Protein AF-A0A1F7G8G2-F1 (afdb_monomer_lite)

pLDDT: mean 90.42, std 6.84, range [62.34, 97.75]

Secondary structure (DSSP, 8-state):
-HHHHHHIIIIIS---GGGEEEEEEEEGGGGGGHHHHHHHHHHHHT--GGGEEEEEEE-SPPSS--SSGGG---EEEEEETTHHHHHHHHHHHHHHHHHHHH-

Foldseek 3Di:
DLLVVVCCCCVVVPADLLQKAKEFEEEPVCPVCVVVLLVVVCVVNVRDPVRYDYYHYDPDDDPDDDPDPVVDNGDMDIDGHPVVVVVVVVVVVVVVVVVVVVD

Structure (mmCIF, N/CA/C/O backbone):
data_AF-A0A1F7G8G2-F1
#
_entry.id   AF-A0A1F7G8G2-F1
#
loop_
_atom_site.group_PDB
_atom_site.id
_atom_site.type_symbol
_atom_site.label_atom_id
_atom_site.label_alt_id
_atom_site.label_comp_id
_atom_site.label_asym_id
_atom_site.label_entity_id
_atom_site.label_seq_id
_atom_site.pdbx_PDB_ins_code
_atom_site.Cartn_x
_atom_site.Cartn_y
_atom_site.Cartn_z
_atom_site.occupancy
_atom_site.B_iso_or_equiv
_atom_site.auth_seq_id
_atom_site.auth_comp_id
_atom_site.auth_asym_id
_atom_site.auth_atom_id
_atom_site.pdbx_PDB_model_num
ATOM 1 N N . MET A 1 1 ? -1.778 -13.356 3.791 1.00 82.00 1 MET A N 1
ATOM 2 C CA . MET A 1 1 ? -1.102 -12.308 4.591 1.00 82.00 1 MET A CA 1
ATOM 3 C C . MET A 1 1 ? -1.667 -10.909 4.340 1.00 82.00 1 MET A C 1
ATOM 5 O O . MET A 1 1 ? -2.249 -10.370 5.264 1.00 82.00 1 MET A O 1
ATOM 9 N N . ILE A 1 2 ? -1.586 -10.316 3.137 1.00 89.19 2 ILE A N 1
ATOM 10 C CA . ILE A 1 2 ? -2.102 -8.939 2.903 1.00 89.19 2 ILE A CA 1
ATOM 11 C C . ILE A 1 2 ? -3.604 -8.806 3.193 1.00 89.19 2 ILE A C 1
ATOM 13 O O . ILE A 1 2 ? -3.998 -7.909 3.931 1.0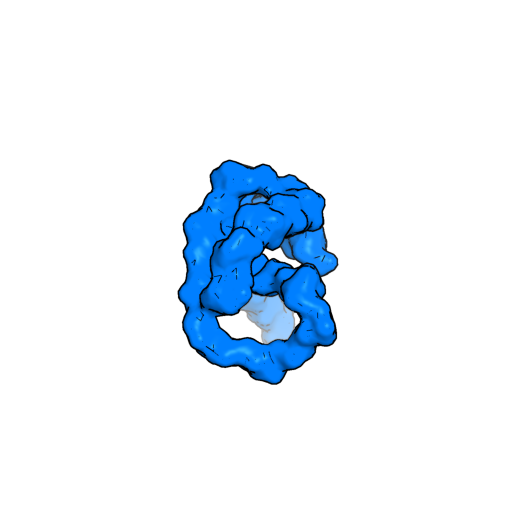0 89.19 2 ILE A O 1
ATOM 17 N N . LYS A 1 3 ? -4.431 -9.734 2.691 1.00 89.69 3 LYS A N 1
ATOM 18 C CA . LYS A 1 3 ? -5.871 -9.763 3.001 1.00 89.69 3 LYS A CA 1
ATOM 19 C C . LYS A 1 3 ? -6.139 -9.857 4.506 1.00 89.69 3 LYS A C 1
ATOM 21 O O . LYS A 1 3 ? -7.050 -9.212 4.993 1.00 89.69 3 LYS A O 1
ATOM 26 N N . THR A 1 4 ? -5.313 -10.604 5.240 1.00 92.25 4 THR A N 1
ATOM 27 C CA . THR A 1 4 ? -5.400 -10.737 6.703 1.00 92.25 4 THR A CA 1
ATOM 28 C C . THR A 1 4 ? -5.123 -9.409 7.405 1.00 92.25 4 THR A C 1
ATOM 30 O O . THR A 1 4 ? -5.871 -9.033 8.296 1.00 92.25 4 THR A O 1
ATOM 33 N N . ILE A 1 5 ? -4.095 -8.671 6.970 1.00 90.62 5 ILE A N 1
ATOM 34 C CA . ILE A 1 5 ? -3.765 -7.343 7.514 1.00 90.62 5 ILE A CA 1
ATOM 35 C C . ILE A 1 5 ? -4.905 -6.353 7.245 1.00 90.62 5 ILE A C 1
ATOM 37 O O . ILE A 1 5 ? -5.322 -5.629 8.142 1.00 90.62 5 ILE A O 1
ATOM 41 N N . ILE A 1 6 ? -5.440 -6.344 6.022 1.00 92.31 6 ILE A N 1
ATOM 42 C CA . ILE A 1 6 ? -6.580 -5.492 5.654 1.00 92.31 6 ILE A CA 1
ATOM 43 C C . ILE A 1 6 ? -7.816 -5.857 6.483 1.00 92.31 6 ILE A C 1
ATOM 45 O O . ILE A 1 6 ? -8.456 -4.975 7.045 1.00 92.31 6 ILE A O 1
ATOM 49 N N . ASN A 1 7 ? -8.111 -7.151 6.612 1.00 92.19 7 ASN A N 1
ATOM 50 C CA . ASN A 1 7 ? -9.211 -7.655 7.426 1.00 92.19 7 ASN A CA 1
ATOM 51 C C . ASN A 1 7 ? -9.065 -7.253 8.897 1.00 92.19 7 ASN A C 1
ATOM 53 O O . ASN A 1 7 ? -10.051 -6.896 9.523 1.00 92.19 7 ASN A O 1
ATOM 57 N N . TRP A 1 8 ? -7.850 -7.286 9.445 1.00 90.75 8 TRP A N 1
ATOM 58 C CA . TRP A 1 8 ? -7.592 -6.841 10.811 1.00 90.75 8 TRP A CA 1
ATOM 59 C C . TRP A 1 8 ? -7.891 -5.347 10.983 1.00 90.75 8 TRP A C 1
ATOM 61 O O . TRP A 1 8 ? -8.622 -4.970 11.895 1.00 90.75 8 TRP A O 1
ATOM 71 N N . PHE A 1 9 ? -7.427 -4.496 10.063 1.00 88.88 9 PHE A N 1
ATOM 72 C CA . PHE A 1 9 ? -7.751 -3.069 10.122 1.00 88.88 9 PHE A CA 1
ATOM 73 C C . PHE A 1 9 ? -9.258 -2.800 10.042 1.00 88.88 9 PHE A C 1
ATOM 75 O O . PHE A 1 9 ? -9.769 -1.988 10.804 1.00 88.88 9 PHE A O 1
ATOM 82 N N . VAL A 1 10 ? -9.975 -3.479 9.148 1.00 91.25 10 VAL A N 1
ATOM 83 C CA . VAL A 1 10 ? -11.404 -3.211 8.944 1.00 91.25 10 VAL A CA 1
ATOM 84 C C . VAL A 1 10 ? -12.262 -3.825 10.049 1.00 91.25 10 VAL A C 1
ATOM 86 O O . VAL A 1 10 ? -13.048 -3.131 10.682 1.00 91.25 10 VAL A O 1
ATOM 89 N N . ASN A 1 11 ? -12.090 -5.120 10.312 1.00 92.50 11 ASN A N 1
ATOM 90 C CA . ASN A 1 11 ? -13.021 -5.884 11.143 1.00 92.50 11 ASN A CA 1
ATOM 91 C C . ASN A 1 11 ? -12.633 -5.932 12.624 1.00 92.50 11 ASN A C 1
ATOM 93 O O . ASN A 1 11 ? -13.493 -6.210 13.450 1.00 92.50 11 ASN A O 1
ATOM 97 N N . VAL A 1 12 ? -11.365 -5.687 12.969 1.00 89.31 12 VAL A N 1
ATOM 98 C CA . VAL A 1 12 ? -10.910 -5.676 14.372 1.00 89.31 12 VAL A CA 1
ATOM 99 C C . VAL A 1 12 ? -10.719 -4.250 14.869 1.00 89.31 12 VAL A C 1
ATOM 101 O O . VAL A 1 12 ? -11.166 -3.918 15.958 1.00 89.31 12 VAL A O 1
ATOM 104 N N . MET A 1 13 ? -10.100 -3.393 14.055 1.00 84.50 13 MET A N 1
ATOM 105 C CA . MET A 1 13 ? -9.797 -2.009 14.440 1.00 84.50 13 MET A CA 1
ATOM 106 C C . MET A 1 13 ? -10.867 -0.994 13.991 1.00 84.50 13 MET A C 1
ATOM 108 O O . MET A 1 13 ? -10.729 0.194 14.265 1.00 84.50 13 MET A O 1
ATOM 112 N N . GLY A 1 14 ? -11.917 -1.435 13.286 1.00 87.44 14 GLY A N 1
ATOM 113 C CA . GLY A 1 14 ? -13.070 -0.601 12.927 1.00 87.44 14 GLY A CA 1
ATOM 114 C C . GLY A 1 14 ? -12.828 0.432 11.820 1.00 87.44 14 GLY A C 1
ATOM 115 O O . GLY A 1 14 ? -13.592 1.390 11.701 1.00 87.44 14 GLY A O 1
ATOM 116 N N . PHE A 1 15 ? -11.778 0.281 11.007 1.00 88.81 15 PHE A N 1
ATOM 117 C CA . PHE A 1 15 ? -11.525 1.197 9.891 1.00 88.81 15 PHE A CA 1
ATOM 118 C C . PHE A 1 15 ? -12.443 0.938 8.703 1.00 88.81 15 PHE A C 1
ATOM 120 O O . PHE A 1 15 ? -12.792 -0.199 8.390 1.00 88.81 15 PHE A O 1
ATOM 127 N N . SER A 1 16 ? -12.745 1.994 7.950 1.00 91.44 16 SER A N 1
ATOM 128 C CA . SER A 1 16 ? -13.359 1.819 6.640 1.00 91.44 16 SER A CA 1
ATOM 129 C C . SER A 1 16 ? -12.310 1.379 5.620 1.00 91.44 16 SER A C 1
ATOM 131 O O . SER A 1 16 ? -11.158 1.821 5.642 1.00 91.44 16 SER A O 1
ATOM 133 N N . TYR A 1 17 ? -12.725 0.596 4.623 1.00 92.38 17 TYR A N 1
ATOM 134 C CA . TYR A 1 17 ? -11.909 0.353 3.431 1.00 92.38 17 TYR A CA 1
ATOM 135 C C . TYR A 1 17 ? -11.436 1.659 2.785 1.00 92.38 17 TYR A C 1
ATOM 137 O O . TYR A 1 17 ? -10.318 1.719 2.280 1.00 92.38 17 TYR A O 1
ATOM 145 N N . THR A 1 18 ? -12.235 2.728 2.858 1.00 92.69 18 THR A N 1
ATOM 146 C CA . THR A 1 18 ? -11.885 4.054 2.330 1.00 92.69 18 THR A CA 1
ATOM 147 C C . THR A 1 18 ? -10.765 4.745 3.102 1.00 92.69 18 THR A C 1
ATOM 149 O O . THR A 1 18 ? -10.196 5.707 2.585 1.00 92.69 18 THR A O 1
ATOM 152 N N . ASP A 1 19 ? -10.413 4.276 4.300 1.00 91.75 19 ASP A N 1
ATOM 153 C CA . ASP A 1 19 ? -9.274 4.777 5.074 1.00 91.75 19 ASP A CA 1
ATOM 154 C C . ASP A 1 19 ? -7.951 4.140 4.642 1.00 91.75 19 ASP A C 1
ATOM 156 O O . ASP A 1 19 ? -6.878 4.648 4.969 1.00 9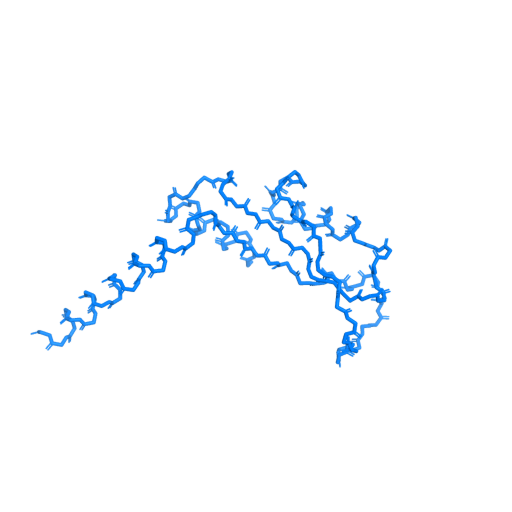1.75 19 ASP A O 1
ATOM 160 N N . ILE A 1 20 ? -7.999 3.055 3.869 1.00 93.94 20 ILE A N 1
ATOM 161 C CA . ILE A 1 20 ? -6.807 2.352 3.407 1.00 93.94 20 ILE A CA 1
ATOM 162 C C . ILE A 1 20 ? -6.206 3.092 2.208 1.00 93.94 20 ILE A C 1
ATOM 164 O O . ILE A 1 20 ? -6.883 3.488 1.258 1.00 93.94 20 ILE A O 1
ATOM 168 N N . ARG A 1 21 ? -4.896 3.293 2.229 1.00 95.06 21 ARG A N 1
ATOM 169 C CA . ARG A 1 21 ? -4.105 3.812 1.116 1.00 95.06 21 ARG A CA 1
ATOM 170 C C . ARG A 1 21 ? -2.951 2.866 0.862 1.00 95.06 21 ARG A C 1
ATOM 172 O O . ARG A 1 21 ? -2.259 2.447 1.789 1.00 95.06 21 ARG A O 1
ATOM 179 N N . LEU A 1 22 ? -2.743 2.547 -0.405 1.00 96.31 22 LEU A N 1
ATOM 180 C CA . LEU A 1 22 ? -1.672 1.664 -0.837 1.00 96.31 22 LEU A CA 1
ATOM 181 C C . LEU A 1 22 ? -0.603 2.478 -1.550 1.00 96.31 22 LEU A C 1
ATOM 183 O O . LEU A 1 22 ? -0.901 3.474 -2.200 1.00 96.31 22 LEU A O 1
ATOM 187 N N . ARG A 1 23 ? 0.659 2.084 -1.422 1.00 97.25 23 ARG A N 1
ATOM 188 C CA . ARG A 1 23 ? 1.746 2.663 -2.210 1.00 97.25 23 ARG A CA 1
ATOM 189 C C . ARG A 1 23 ? 2.682 1.564 -2.662 1.00 97.25 23 ARG A C 1
ATOM 191 O O . ARG A 1 23 ? 3.227 0.840 -1.828 1.00 97.25 23 ARG A O 1
ATOM 198 N N . LEU A 1 24 ? 2.901 1.481 -3.966 1.00 97.75 24 LEU A N 1
ATOM 199 C CA . LEU A 1 24 ? 3.905 0.592 -4.523 1.00 97.75 24 LEU A CA 1
ATOM 200 C C . LEU A 1 24 ? 5.299 1.198 -4.330 1.00 97.75 24 LEU A C 1
ATOM 202 O O . LEU A 1 24 ? 5.553 2.342 -4.704 1.00 97.75 24 LEU A O 1
ATOM 206 N N . VAL A 1 25 ? 6.212 0.430 -3.747 1.00 96.50 25 VAL A N 1
ATOM 207 C CA . VAL A 1 25 ? 7.644 0.726 -3.747 1.00 96.50 25 VAL A CA 1
ATOM 208 C C . VAL A 1 25 ? 8.307 -0.232 -4.724 1.00 96.50 25 VAL A C 1
ATOM 210 O O . VAL A 1 25 ? 8.187 -1.452 -4.590 1.00 96.50 25 VAL A O 1
ATOM 213 N N . ILE A 1 26 ? 8.986 0.322 -5.721 1.00 95.50 26 ILE A N 1
ATOM 214 C CA . ILE A 1 26 ? 9.483 -0.435 -6.866 1.00 95.50 26 ILE A CA 1
ATOM 215 C C . ILE A 1 26 ? 10.904 -0.022 -7.219 1.00 95.50 26 ILE A C 1
ATOM 217 O O . ILE A 1 26 ? 11.273 1.144 -7.108 1.00 95.50 26 ILE A O 1
ATOM 221 N N . ASN A 1 27 ? 11.723 -0.974 -7.647 1.00 94.75 27 ASN A N 1
ATOM 222 C CA . ASN A 1 27 ? 13.036 -0.663 -8.185 1.00 94.75 27 ASN A CA 1
ATOM 223 C C . ASN A 1 27 ? 12.936 0.008 -9.564 1.00 94.75 27 ASN A C 1
ATOM 225 O O . ASN A 1 27 ? 12.092 -0.377 -10.373 1.00 94.75 27 ASN A O 1
ATOM 229 N N . LYS A 1 28 ? 13.848 0.944 -9.853 1.00 94.06 28 LYS A N 1
ATOM 230 C CA . LYS A 1 28 ? 13.952 1.645 -11.141 1.00 94.06 28 LYS A CA 1
ATOM 231 C C . LYS A 1 28 ? 13.997 0.698 -12.350 1.00 94.06 28 LYS A C 1
ATOM 233 O O . LYS A 1 28 ? 13.418 1.010 -13.381 1.00 94.06 28 LYS A O 1
ATOM 238 N N . LEU A 1 29 ? 14.606 -0.484 -12.223 1.00 91.81 29 LEU A N 1
ATOM 239 C CA . LEU A 1 29 ? 14.661 -1.502 -13.288 1.00 91.81 29 LEU A CA 1
ATOM 240 C C . LEU A 1 29 ? 13.287 -2.060 -13.706 1.00 91.81 29 LEU A C 1
ATOM 242 O O . LEU A 1 29 ? 13.183 -2.759 -14.717 1.00 91.81 29 LEU A O 1
ATOM 246 N N . HIS A 1 30 ? 12.247 -1.793 -12.921 1.00 92.81 30 HIS A N 1
ATOM 247 C CA . HIS A 1 30 ? 10.880 -2.245 -13.161 1.00 92.81 30 HIS A CA 1
ATOM 248 C C . HIS A 1 30 ? 9.880 -1.082 -13.210 1.00 92.81 30 HIS A C 1
ATOM 250 O O . HIS A 1 30 ? 8.680 -1.311 -13.093 1.00 92.81 30 HIS A O 1
ATOM 256 N N . GLU A 1 31 ? 10.352 0.159 -13.347 1.00 93.94 31 GLU A N 1
ATOM 257 C CA . GLU A 1 31 ? 9.503 1.357 -13.386 1.00 93.94 31 GLU A CA 1
ATOM 258 C C . GLU A 1 31 ? 8.459 1.304 -14.519 1.00 93.94 31 GLU A C 1
ATOM 260 O O . GLU A 1 31 ? 7.310 1.691 -14.325 1.00 93.94 31 GLU A O 1
ATOM 265 N N . ASP A 1 32 ? 8.811 0.701 -15.654 1.00 95.31 32 ASP A N 1
ATOM 266 C CA . ASP A 1 32 ? 7.921 0.407 -16.787 1.00 95.31 32 ASP A CA 1
ATOM 267 C C . ASP A 1 32 ? 6.745 -0.520 -16.430 1.00 95.31 32 ASP A C 1
ATOM 269 O O . ASP A 1 32 ? 5.718 -0.512 -17.102 1.00 95.31 32 ASP A O 1
ATOM 273 N N . ARG A 1 33 ? 6.867 -1.305 -15.354 1.00 95.06 33 ARG A N 1
ATOM 274 C CA . ARG A 1 33 ? 5.867 -2.289 -14.909 1.00 95.06 33 ARG A CA 1
ATOM 275 C C . ARG A 1 33 ? 5.014 -1.811 -13.741 1.00 95.06 33 ARG A C 1
ATOM 277 O O . ARG A 1 33 ? 4.271 -2.608 -13.170 1.00 95.06 33 ARG A O 1
ATOM 284 N N . ILE A 1 34 ? 5.107 -0.535 -13.366 1.00 96.50 34 ILE A N 1
ATOM 285 C CA . ILE A 1 34 ? 4.339 0.029 -12.248 1.00 96.50 34 ILE A CA 1
ATOM 286 C C . ILE A 1 34 ? 2.857 -0.317 -12.371 1.00 96.50 34 ILE A C 1
ATOM 288 O O . ILE A 1 34 ? 2.291 -0.880 -11.438 1.00 96.50 34 ILE A O 1
ATOM 292 N N . ARG A 1 35 ? 2.251 -0.044 -13.531 1.00 97.00 35 ARG A N 1
ATOM 293 C CA . ARG A 1 35 ? 0.810 -0.222 -13.723 1.00 97.00 35 ARG A CA 1
ATOM 294 C C . ARG A 1 35 ? 0.381 -1.684 -13.594 1.00 97.00 35 ARG A C 1
ATOM 296 O O . ARG A 1 35 ? -0.539 -1.980 -12.840 1.00 97.00 35 ARG A O 1
ATOM 303 N N . GLU A 1 36 ? 1.105 -2.584 -14.257 1.00 96.62 36 GLU A N 1
ATOM 304 C CA . GLU A 1 36 ? 0.889 -4.037 -14.184 1.00 96.62 36 GLU A CA 1
ATOM 305 C C . GLU A 1 36 ? 0.965 -4.539 -12.731 1.00 96.62 36 GLU A C 1
ATOM 307 O O . GLU A 1 36 ? 0.155 -5.347 -12.275 1.00 96.62 36 GLU A O 1
ATOM 312 N N . ILE A 1 37 ? 1.953 -4.055 -11.974 1.00 96.69 37 ILE A N 1
ATOM 313 C CA . ILE A 1 37 ? 2.174 -4.480 -10.592 1.00 96.69 37 ILE A CA 1
ATOM 314 C C . ILE A 1 37 ? 1.112 -3.891 -9.653 1.00 96.69 37 ILE A C 1
ATOM 316 O O . ILE A 1 37 ? 0.669 -4.581 -8.734 1.00 96.69 37 ILE A O 1
ATOM 320 N N . GLU A 1 38 ? 0.672 -2.650 -9.865 1.00 97.69 38 GLU A N 1
ATOM 321 C CA . GLU A 1 38 ? -0.448 -2.068 -9.118 1.00 97.69 38 GLU A CA 1
ATOM 322 C C . GLU A 1 38 ? -1.753 -2.825 -9.367 1.00 97.69 38 GLU A C 1
ATOM 324 O O . GLU A 1 38 ? -2.467 -3.117 -8.411 1.00 97.69 38 GLU A O 1
ATOM 329 N N . GLU A 1 39 ? -2.044 -3.206 -10.611 1.00 97.44 39 GLU A N 1
ATOM 330 C CA . GLU A 1 39 ? -3.215 -4.020 -10.962 1.00 97.44 39 GLU A CA 1
ATOM 331 C C . GLU A 1 39 ? -3.181 -5.384 -10.268 1.00 97.44 39 GLU A C 1
ATOM 333 O O . GLU A 1 39 ? -4.164 -5.785 -9.638 1.00 97.44 39 GLU A O 1
ATOM 338 N N . TYR A 1 40 ? -2.021 -6.049 -10.279 1.00 96.19 40 TYR A N 1
ATOM 339 C CA . TYR A 1 40 ? -1.807 -7.282 -9.523 1.00 96.19 40 TYR A CA 1
ATOM 340 C C . TYR A 1 40 ? -2.107 -7.094 -8.028 1.00 96.19 40 TYR A C 1
ATOM 342 O O . TYR A 1 40 ? -2.822 -7.899 -7.420 1.00 96.19 40 TYR A O 1
ATOM 350 N N . TRP A 1 41 ? -1.589 -6.027 -7.413 1.00 96.38 41 TRP A N 1
ATOM 351 C CA . TRP A 1 41 ? -1.830 -5.763 -5.996 1.00 96.38 41 TRP A CA 1
ATOM 352 C C . TRP A 1 41 ? -3.266 -5.349 -5.703 1.00 96.38 41 TRP A C 1
ATOM 354 O O . TRP A 1 41 ? -3.785 -5.739 -4.663 1.00 96.38 41 TRP A O 1
ATOM 364 N N . SER A 1 42 ? -3.918 -4.615 -6.600 1.00 96.62 42 SER A N 1
ATOM 365 C CA . SER A 1 42 ? -5.319 -4.219 -6.470 1.00 96.62 42 SER A CA 1
ATOM 366 C C . SER A 1 42 ? -6.220 -5.451 -6.406 1.00 96.62 42 SER A C 1
ATOM 368 O O . SER A 1 42 ? -6.989 -5.597 -5.456 1.00 96.62 42 SER A O 1
ATOM 370 N N . GLN A 1 43 ? -6.030 -6.399 -7.327 1.00 95.81 43 GLN A N 1
ATOM 371 C CA . GLN A 1 43 ? -6.747 -7.678 -7.334 1.00 95.81 43 GLN A CA 1
ATOM 372 C C . GLN A 1 43 ? -6.413 -8.528 -6.100 1.00 95.81 43 GLN A C 1
ATOM 374 O O . GLN A 1 43 ? -7.296 -9.100 -5.460 1.00 95.81 43 GLN A O 1
ATOM 379 N N . THR A 1 44 ? -5.134 -8.582 -5.720 1.00 94.50 44 THR A N 1
ATOM 380 C CA . THR A 1 44 ? -4.679 -9.384 -4.575 1.00 94.50 44 THR A CA 1
ATOM 381 C C . THR A 1 44 ? -5.204 -8.841 -3.242 1.00 94.50 44 THR A C 1
ATOM 383 O O . THR A 1 44 ? -5.562 -9.618 -2.355 1.00 94.50 44 THR A O 1
ATOM 386 N N . ALA A 1 45 ? -5.234 -7.518 -3.081 1.00 93.50 45 ALA A N 1
ATOM 387 C CA . ALA A 1 45 ? -5.649 -6.836 -1.859 1.00 93.50 45 ALA A CA 1
ATOM 388 C C . ALA A 1 45 ? -7.164 -6.588 -1.789 1.00 93.50 45 ALA A C 1
ATOM 390 O O . ALA A 1 45 ? -7.678 -6.385 -0.694 1.00 93.50 45 ALA A O 1
ATOM 391 N N . GLY A 1 46 ? -7.868 -6.604 -2.926 1.00 94.00 46 GLY A N 1
ATOM 392 C CA . GLY A 1 46 ? -9.274 -6.200 -3.008 1.00 94.00 46 GLY A CA 1
ATOM 393 C C . GLY A 1 46 ? -9.477 -4.696 -2.797 1.00 94.00 46 GLY A C 1
ATOM 394 O O . GLY A 1 46 ? -10.520 -4.285 -2.306 1.00 94.00 46 GLY A O 1
ATOM 395 N N . ILE A 1 47 ? -8.468 -3.879 -3.118 1.00 95.06 47 ILE A N 1
ATOM 396 C CA . ILE A 1 47 ? -8.487 -2.420 -2.936 1.00 95.06 47 ILE A CA 1
ATOM 397 C C . ILE A 1 47 ? -8.412 -1.760 -4.316 1.00 95.06 47 ILE A C 1
ATOM 399 O O . ILE A 1 47 ? -7.512 -2.108 -5.088 1.00 95.06 47 ILE A O 1
ATOM 403 N N . PRO A 1 48 ? -9.305 -0.815 -4.655 1.00 96.94 48 PRO A N 1
ATOM 404 C CA . PRO A 1 48 ? -9.322 -0.194 -5.973 1.00 96.94 48 PRO A CA 1
ATOM 405 C C . PRO A 1 48 ? -8.071 0.654 -6.223 1.00 96.94 48 PRO A C 1
ATOM 407 O O . PRO A 1 48 ? -7.517 1.270 -5.310 1.00 96.94 48 PRO A O 1
ATOM 410 N N . LEU A 1 49 ? -7.662 0.745 -7.491 1.00 97.38 49 LEU A N 1
ATOM 411 C CA . LEU A 1 49 ? -6.513 1.551 -7.928 1.00 97.38 49 LEU A CA 1
ATOM 412 C C . LEU A 1 49 ? -6.643 3.039 -7.570 1.00 97.38 49 LEU A C 1
ATOM 414 O O . LEU A 1 49 ? -5.637 3.711 -7.385 1.00 97.38 49 LEU A O 1
ATOM 418 N N . SER A 1 50 ? -7.863 3.552 -7.389 1.00 97.00 50 SER A N 1
ATOM 419 C CA . SER A 1 50 ? -8.106 4.919 -6.906 1.00 97.00 50 SER A CA 1
ATOM 420 C C . SER A 1 50 ? -7.546 5.185 -5.501 1.00 97.00 50 SER A C 1
ATOM 422 O O . SER A 1 50 ? -7.305 6.334 -5.139 1.00 97.00 50 SER A O 1
ATOM 424 N N . GLN A 1 51 ? -7.314 4.138 -4.703 1.00 96.50 51 GLN A N 1
ATOM 425 C CA . GLN A 1 51 ? -6.708 4.226 -3.373 1.00 96.50 51 GLN A CA 1
ATOM 426 C C . GLN A 1 51 ? -5.185 4.009 -3.386 1.00 96.50 51 GLN A C 1
ATOM 428 O O . GLN A 1 51 ? -4.549 4.058 -2.323 1.00 96.50 51 GLN A O 1
ATOM 433 N N . PHE A 1 52 ? -4.589 3.786 -4.562 1.00 97.44 52 PHE A N 1
ATOM 434 C CA . PHE A 1 52 ? -3.142 3.730 -4.732 1.00 97.44 52 PHE A CA 1
ATOM 435 C C . PHE A 1 52 ? -2.574 5.145 -4.843 1.00 97.44 52 PHE A C 1
ATOM 437 O O . PHE A 1 52 ? -3.051 6.001 -5.584 1.00 97.44 52 PHE A O 1
ATOM 444 N N . GLN A 1 53 ? -1.538 5.403 -4.059 1.00 97.06 53 GLN A N 1
ATOM 445 C CA . GLN A 1 53 ? -0.765 6.632 -4.089 1.00 97.06 53 GLN A CA 1
ATOM 446 C C . GLN A 1 53 ? 0.384 6.508 -5.081 1.00 97.06 53 GLN A C 1
ATOM 448 O O . GLN A 1 53 ? 0.855 5.404 -5.349 1.00 97.06 53 GLN A O 1
ATOM 453 N N . LYS A 1 54 ? 0.917 7.663 -5.507 1.00 97.19 54 LYS A N 1
ATOM 454 C CA . LYS A 1 54 ? 2.102 7.738 -6.366 1.00 97.19 54 LYS A CA 1
ATOM 455 C C . LYS A 1 54 ? 3.200 6.767 -5.884 1.00 97.19 54 LYS A C 1
ATOM 457 O O . LYS A 1 54 ? 3.643 6.887 -4.730 1.00 97.19 54 LYS A O 1
ATOM 462 N N . PRO A 1 55 ? 3.651 5.837 -6.743 1.00 97.38 55 PRO A N 1
ATOM 463 C CA . PRO A 1 55 ? 4.699 4.887 -6.410 1.00 97.38 55 PRO A CA 1
ATOM 464 C C . PRO A 1 55 ? 5.995 5.562 -5.977 1.00 97.38 55 PRO A C 1
ATOM 466 O O . PRO A 1 55 ? 6.320 6.680 -6.378 1.00 97.38 55 PRO A O 1
ATOM 469 N N . THR A 1 56 ? 6.767 4.858 -5.158 1.00 97.56 56 THR A N 1
ATOM 470 C CA . THR A 1 56 ? 8.130 5.251 -4.800 1.00 97.56 56 THR A CA 1
ATOM 471 C C . THR A 1 56 ? 9.115 4.418 -5.600 1.00 97.56 56 THR A C 1
ATOM 473 O O . THR A 1 56 ? 9.206 3.207 -5.403 1.00 97.56 56 THR A O 1
ATOM 476 N N . VAL A 1 57 ? 9.864 5.074 -6.484 1.00 96.50 57 VAL A N 1
ATOM 477 C CA . VAL A 1 57 ? 10.907 4.428 -7.283 1.00 96.50 57 VAL A CA 1
ATOM 478 C C . VAL A 1 57 ? 12.234 4.492 -6.531 1.00 96.50 57 VAL A C 1
ATOM 480 O O . VAL A 1 57 ? 12.729 5.575 -6.218 1.00 96.50 57 VAL A O 1
ATOM 483 N N . ILE A 1 58 ? 12.817 3.331 -6.240 1.00 95.00 58 ILE A N 1
ATOM 484 C CA . ILE A 1 58 ? 14.121 3.207 -5.583 1.00 95.00 58 ILE A CA 1
ATOM 485 C C . ILE A 1 58 ? 15.204 2.862 -6.607 1.00 95.00 58 ILE A C 1
ATOM 487 O O . ILE A 1 58 ? 15.005 2.034 -7.494 1.00 95.00 58 ILE A O 1
ATOM 491 N N . LYS A 1 59 ? 16.375 3.492 -6.474 1.00 93.25 59 LYS A N 1
ATOM 492 C CA . LYS A 1 59 ? 17.541 3.255 -7.347 1.00 93.25 59 LYS A CA 1
ATOM 493 C C . LYS A 1 59 ? 18.537 2.250 -6.760 1.00 93.25 59 LYS A C 1
ATOM 495 O O . LYS A 1 59 ? 19.493 1.880 -7.429 1.00 93.25 59 LYS A O 1
ATOM 500 N N . THR A 1 60 ? 18.322 1.823 -5.516 1.00 89.12 60 THR A N 1
ATOM 501 C CA . THR A 1 60 ? 19.200 0.886 -4.809 1.00 89.12 60 THR A CA 1
ATOM 502 C C . THR A 1 60 ? 19.266 -0.451 -5.547 1.00 89.12 60 THR A C 1
ATOM 504 O O . THR A 1 60 ? 18.207 -0.964 -5.908 1.00 89.12 60 THR A O 1
ATOM 507 N N . PRO A 1 61 ? 20.454 -1.052 -5.744 1.00 81.44 61 PRO A N 1
ATOM 508 C CA . PRO A 1 61 ? 20.570 -2.365 -6.369 1.00 81.44 61 PRO A CA 1
ATOM 509 C C . PRO A 1 61 ? 19.712 -3.412 -5.651 1.00 81.44 61 PRO A C 1
ATOM 511 O O . PRO A 1 61 ? 19.664 -3.448 -4.417 1.00 81.44 61 PRO A O 1
ATOM 514 N N . LEU A 1 62 ? 19.030 -4.277 -6.408 1.00 80.56 62 LEU A N 1
ATOM 515 C CA . LEU A 1 62 ? 18.337 -5.410 -5.802 1.00 80.56 62 LEU A CA 1
ATOM 516 C C . LEU A 1 62 ? 19.383 -6.401 -5.285 1.00 80.56 62 LEU A C 1
ATOM 518 O O . LEU A 1 62 ? 20.147 -6.958 -6.064 1.00 80.56 62 LEU A O 1
ATOM 522 N N . LYS A 1 63 ? 19.386 -6.659 -3.973 1.00 78.69 63 LYS A N 1
ATOM 523 C CA . LYS A 1 63 ? 20.216 -7.724 -3.381 1.00 78.69 63 LYS A CA 1
ATOM 524 C C . LYS A 1 63 ? 19.733 -9.12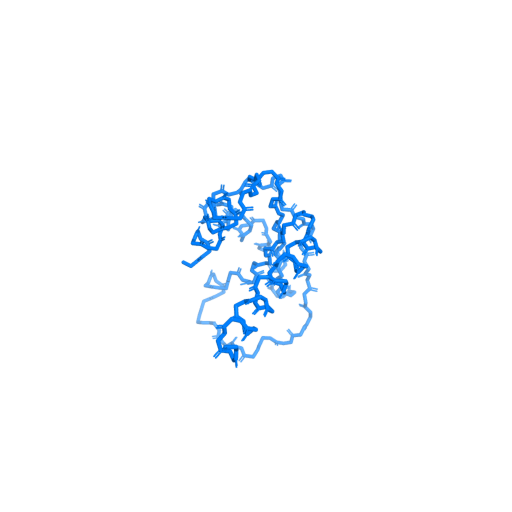6 -3.764 1.00 78.69 63 LYS A C 1
ATOM 526 O O . LYS A 1 63 ? 20.492 -10.082 -3.686 1.00 78.69 63 LYS A O 1
ATOM 531 N N . LYS A 1 64 ? 18.454 -9.251 -4.129 1.00 79.12 64 LYS A N 1
ATOM 532 C CA . LYS A 1 64 ? 17.825 -10.514 -4.508 1.00 79.12 64 LYS A CA 1
ATOM 533 C C . LYS A 1 64 ? 17.891 -10.688 -6.021 1.00 79.12 64 LYS A C 1
ATOM 535 O O . LYS A 1 64 ? 17.421 -9.820 -6.755 1.00 79.12 64 LYS A O 1
ATOM 540 N N . VAL A 1 65 ? 18.429 -11.823 -6.454 1.00 75.94 65 VAL A N 1
ATOM 541 C CA . VAL A 1 65 ? 18.365 -12.272 -7.847 1.00 75.94 65 VAL A CA 1
ATOM 542 C C . VAL A 1 65 ? 16.985 -12.884 -8.081 1.00 75.94 65 VAL A C 1
ATOM 544 O O . VAL A 1 65 ? 16.503 -13.672 -7.268 1.00 75.94 65 VAL A O 1
ATOM 547 N N . PHE A 1 66 ? 16.321 -12.462 -9.153 1.00 76.75 66 PHE A N 1
ATOM 548 C CA . PHE A 1 66 ? 15.029 -12.999 -9.569 1.00 76.75 66 PHE A CA 1
ATOM 549 C C . PHE A 1 66 ? 15.230 -13.773 -10.867 1.00 76.75 66 PHE A C 1
ATOM 551 O O . PHE A 1 66 ? 15.679 -13.187 -11.849 1.00 76.75 66 PHE A O 1
ATOM 558 N N . ASP A 1 67 ? 14.841 -15.049 -10.889 1.00 74.38 67 ASP A N 1
ATOM 559 C CA . ASP A 1 67 ? 15.002 -15.921 -12.066 1.00 74.38 67 ASP A CA 1
ATOM 560 C C . ASP A 1 67 ? 14.252 -15.388 -13.291 1.00 74.38 67 ASP A C 1
ATOM 562 O O . ASP A 1 67 ? 14.657 -15.577 -14.435 1.00 74.38 67 ASP A O 1
ATOM 566 N N . LYS A 1 68 ? 13.129 -14.702 -13.051 1.00 82.56 68 LYS A N 1
ATOM 567 C CA . LYS A 1 68 ? 12.315 -14.066 -14.087 1.00 82.56 68 LYS A CA 1
ATOM 568 C C . LYS A 1 68 ? 11.991 -12.640 -13.687 1.00 82.56 68 LYS A C 1
ATOM 570 O O . LYS A 1 68 ? 11.468 -12.409 -12.593 1.00 82.56 68 LYS A O 1
ATOM 575 N N . ARG A 1 69 ? 12.174 -11.697 -14.616 1.00 79.25 69 ARG A N 1
ATOM 576 C CA . ARG A 1 69 ? 11.781 -10.286 -14.443 1.00 79.25 69 ARG A CA 1
ATOM 577 C C . ARG A 1 69 ? 10.325 -10.165 -13.976 1.00 79.25 69 ARG A C 1
ATOM 579 O O . ARG A 1 69 ? 10.036 -9.345 -13.112 1.00 79.25 69 ARG A O 1
ATOM 586 N N . SER A 1 70 ? 9.437 -11.023 -14.489 1.00 81.94 70 SER A N 1
ATOM 587 C CA . SER A 1 70 ? 8.001 -11.052 -14.172 1.00 81.94 70 SER A CA 1
ATOM 588 C C . SER A 1 70 ? 7.660 -11.450 -12.732 1.00 81.94 70 SER A C 1
ATOM 590 O O . SER A 1 70 ? 6.610 -11.050 -12.230 1.00 81.94 70 SER A O 1
ATOM 592 N N . SER A 1 71 ? 8.543 -12.187 -12.051 1.00 85.88 71 SER A N 1
ATOM 593 C CA . SER A 1 71 ? 8.340 -12.638 -10.666 1.00 85.88 71 SER A CA 1
ATOM 594 C C . SER A 1 71 ? 8.491 -11.512 -9.638 1.00 85.88 71 SER A C 1
ATOM 596 O O . SER A 1 71 ? 7.976 -11.603 -8.523 1.00 85.88 71 SER A O 1
ATOM 598 N N . TYR A 1 72 ? 9.153 -10.418 -10.019 1.00 88.88 72 TYR A N 1
ATOM 599 C CA . TYR A 1 72 ? 9.272 -9.239 -9.180 1.00 88.88 72 TYR A CA 1
ATOM 600 C C . TYR A 1 72 ? 7.937 -8.486 -9.114 1.00 88.88 72 TYR A C 1
ATOM 602 O O . TYR A 1 72 ? 7.417 -8.039 -10.141 1.00 88.88 72 TYR A O 1
ATOM 610 N N . ARG A 1 73 ? 7.408 -8.326 -7.895 1.00 91.38 73 ARG A N 1
ATOM 611 C CA . ARG A 1 73 ? 6.150 -7.612 -7.598 1.00 91.38 73 ARG A CA 1
ATOM 612 C C . ARG A 1 73 ? 6.346 -6.366 -6.723 1.00 91.38 73 ARG A C 1
ATOM 614 O O . ARG A 1 73 ? 5.371 -5.786 -6.259 1.00 91.38 73 ARG A O 1
ATOM 621 N N . GLY A 1 74 ? 7.589 -5.937 -6.498 1.00 92.00 74 GLY A N 1
ATOM 622 C CA . GLY A 1 74 ? 7.886 -4.808 -5.611 1.00 92.00 74 GLY A CA 1
ATOM 623 C C . GLY A 1 74 ? 7.448 -5.041 -4.162 1.00 92.00 74 GLY A C 1
ATOM 624 O O . GLY A 1 74 ? 7.245 -6.175 -3.727 1.00 92.00 74 GLY A O 1
ATOM 625 N N . VAL A 1 75 ? 7.327 -3.949 -3.408 1.00 93.25 75 VAL A N 1
ATOM 626 C CA . VAL A 1 75 ? 6.848 -3.944 -2.020 1.00 93.25 75 VAL A CA 1
ATOM 627 C C . VAL A 1 75 ? 5.582 -3.099 -1.946 1.00 93.25 75 VAL A C 1
ATOM 629 O O . VAL A 1 75 ? 5.581 -1.940 -2.361 1.00 93.25 75 VAL A O 1
ATOM 632 N N . LEU A 1 76 ? 4.510 -3.660 -1.390 1.00 95.62 76 LEU A N 1
ATOM 633 C CA . LEU A 1 76 ? 3.267 -2.933 -1.153 1.00 95.62 76 LEU A CA 1
ATOM 634 C C . LEU A 1 76 ? 3.281 -2.332 0.254 1.00 95.62 76 LEU A C 1
ATOM 636 O O . LEU A 1 76 ? 3.287 -3.056 1.249 1.00 95.62 76 LEU A O 1
ATOM 640 N N . ARG A 1 77 ? 3.260 -1.004 0.348 1.00 94.81 77 ARG A N 1
ATOM 641 C CA . ARG A 1 77 ? 3.085 -0.304 1.621 1.00 94.81 77 ARG A CA 1
ATOM 642 C C . ARG A 1 77 ? 1.603 -0.047 1.855 1.00 94.81 77 ARG A C 1
ATOM 644 O O . ARG A 1 77 ? 0.961 0.617 1.046 1.00 94.81 77 ARG A O 1
ATOM 651 N N . ILE A 1 78 ? 1.091 -0.536 2.979 1.00 93.25 78 ILE A N 1
ATOM 652 C CA . ILE A 1 78 ? -0.280 -0.297 3.434 1.00 93.25 78 ILE A CA 1
ATOM 653 C C . ILE A 1 78 ? -0.240 0.823 4.470 1.00 93.25 78 ILE A C 1
ATOM 655 O O . ILE A 1 78 ? 0.550 0.780 5.413 1.00 93.25 78 ILE A O 1
ATOM 659 N N . ARG A 1 79 ? -1.066 1.847 4.280 1.00 91.06 79 ARG A N 1
ATOM 660 C CA . ARG A 1 79 ? -1.273 2.932 5.236 1.00 91.06 79 ARG A CA 1
ATOM 661 C C . ARG A 1 79 ? -2.762 3.052 5.512 1.00 91.06 79 ARG A C 1
ATOM 663 O O . ARG A 1 79 ? -3.567 2.928 4.602 1.00 91.06 79 ARG A O 1
ATOM 670 N N . VAL A 1 80 ? -3.103 3.351 6.751 1.00 89.50 80 VAL A N 1
ATOM 671 C CA . VAL A 1 80 ? -4.458 3.716 7.160 1.00 89.50 80 VAL A CA 1
ATOM 672 C C . VAL A 1 80 ? -4.478 5.195 7.534 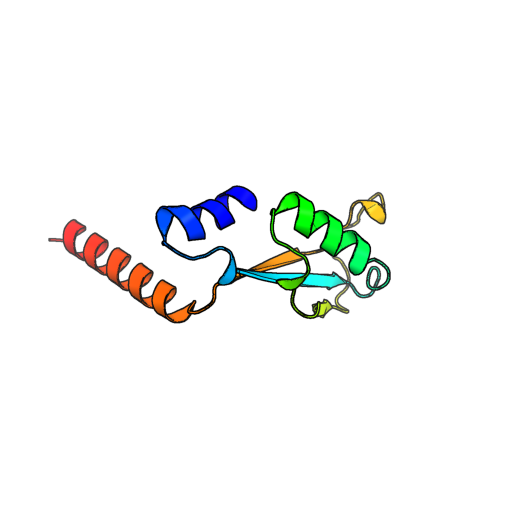1.00 89.50 80 VAL A C 1
ATOM 674 O O . VAL A 1 80 ? -3.528 5.714 8.137 1.00 89.50 80 VAL A O 1
ATOM 677 N N . SER A 1 81 ? -5.519 5.904 7.109 1.00 83.00 81 SER A N 1
ATOM 678 C CA . SER A 1 81 ? -5.816 7.257 7.577 1.00 83.00 81 SER A CA 1
ATOM 679 C C . SER A 1 81 ? -5.924 7.245 9.103 1.00 83.00 81 SER A C 1
ATOM 681 O O . SER A 1 81 ? -6.344 6.254 9.685 1.00 83.00 81 SER A O 1
ATOM 683 N N . LYS A 1 82 ? -5.507 8.331 9.766 1.00 76.75 82 LYS A N 1
ATOM 684 C CA . LYS A 1 82 ? -5.480 8.424 11.241 1.00 76.75 82 LYS A CA 1
ATOM 685 C C . LYS A 1 82 ? -4.531 7.427 11.934 1.00 76.75 82 LYS A C 1
ATOM 687 O O . LYS A 1 82 ? -4.686 7.155 13.113 1.00 76.75 82 LYS A O 1
ATOM 692 N N . SER A 1 83 ? -3.471 6.963 11.269 1.00 74.19 83 SER A N 1
ATOM 693 C CA . SER A 1 83 ? -2.478 6.038 11.856 1.00 74.19 83 SER A CA 1
ATOM 694 C C . SER A 1 83 ? -1.905 6.443 13.230 1.00 74.19 83 SER A C 1
ATOM 696 O O . SER A 1 83 ? -1.421 5.586 13.960 1.00 74.19 83 SER A O 1
ATOM 698 N N . LEU A 1 84 ? -1.931 7.733 13.587 1.00 80.75 84 LEU A N 1
ATOM 699 C CA . LEU A 1 84 ? -1.509 8.212 14.907 1.00 80.75 84 LEU A CA 1
ATOM 700 C C . LEU A 1 84 ? -2.498 7.847 16.026 1.00 80.75 84 LEU A C 1
ATOM 702 O O . LEU A 1 84 ? -2.049 7.567 17.133 1.00 80.75 84 LEU A O 1
ATOM 706 N N . SER A 1 85 ? -3.812 7.836 15.765 1.00 78.62 85 SER A N 1
ATOM 707 C CA . SER A 1 85 ? -4.792 7.405 16.773 1.00 78.62 85 SER A CA 1
ATOM 708 C C . SER A 1 85 ? -4.612 5.923 17.087 1.00 78.62 85 SER A C 1
ATOM 710 O O . SER A 1 85 ? -4.525 5.567 18.252 1.00 78.62 85 SER A O 1
ATOM 712 N N . ILE A 1 86 ? -4.384 5.098 16.059 1.00 76.75 86 ILE A N 1
ATOM 713 C CA . ILE A 1 86 ? -4.079 3.665 16.210 1.00 76.75 86 ILE A CA 1
ATOM 714 C C . ILE A 1 86 ? -2.867 3.444 17.096 1.00 76.75 86 ILE A C 1
ATOM 716 O O . ILE A 1 86 ? -2.901 2.595 17.980 1.00 76.75 86 ILE A O 1
ATOM 720 N N . LEU A 1 87 ? -1.780 4.177 16.839 1.00 84.06 87 LEU A N 1
ATOM 721 C CA . LEU A 1 87 ? -0.565 4.034 17.630 1.00 84.06 87 LEU A CA 1
ATOM 722 C C . LEU A 1 87 ? -0.854 4.321 19.108 1.00 84.06 87 LEU A C 1
ATOM 724 O O . LEU A 1 87 ? -0.402 3.570 19.963 1.00 84.06 87 LEU A O 1
ATOM 728 N N . ARG A 1 88 ? -1.640 5.364 19.396 1.00 86.25 88 ARG A N 1
ATOM 729 C CA . ARG A 1 88 ? -2.028 5.734 20.763 1.00 86.25 88 ARG A CA 1
ATOM 730 C C . ARG A 1 88 ? -2.937 4.694 21.415 1.00 86.25 88 ARG A C 1
ATOM 732 O O . ARG A 1 88 ? -2.654 4.289 22.531 1.00 86.25 88 ARG A O 1
ATOM 739 N N . GLU A 1 89 ? -3.976 4.237 20.719 1.00 83.00 89 GLU A N 1
ATOM 740 C CA . GLU A 1 89 ? -4.895 3.201 21.215 1.0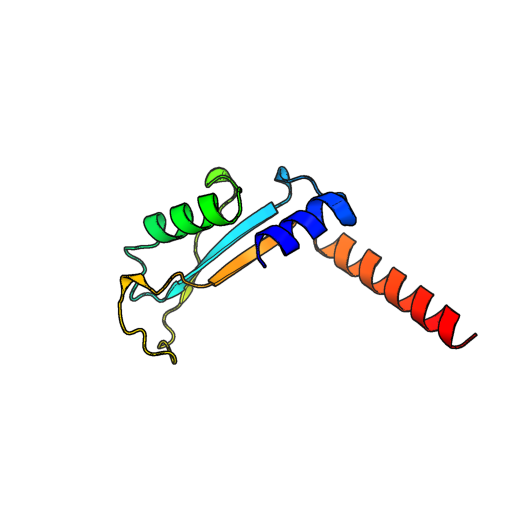0 83.00 89 GLU A CA 1
ATOM 741 C C . GLU A 1 89 ? -4.172 1.874 21.462 1.00 83.00 89 GLU A C 1
ATOM 743 O O . GLU A 1 89 ? -4.364 1.246 22.497 1.00 83.00 89 GLU A O 1
ATOM 748 N N . SER A 1 90 ? -3.287 1.476 20.543 1.00 84.56 90 SER A N 1
ATOM 749 C CA . SER A 1 90 ? -2.504 0.246 20.680 1.00 84.56 90 SER A CA 1
ATOM 750 C C . SER A 1 90 ? -1.558 0.340 21.874 1.00 84.56 90 SER A C 1
ATOM 752 O O . SER A 1 90 ? -1.536 -0.569 22.693 1.00 84.56 90 SER A O 1
ATOM 754 N N . LEU A 1 91 ? -0.800 1.439 21.993 1.00 89.81 91 LEU A N 1
ATOM 755 C CA . LEU A 1 91 ? 0.122 1.644 23.113 1.00 89.81 91 LEU A CA 1
ATOM 756 C C . LEU A 1 91 ? -0.616 1.672 24.452 1.00 89.81 91 LEU A C 1
ATOM 758 O O . LEU A 1 91 ? -0.203 0.959 25.355 1.00 89.81 91 LEU A O 1
ATOM 762 N N . GLY A 1 92 ? -1.731 2.403 24.553 1.00 91.56 92 GLY A N 1
ATOM 763 C CA . GLY A 1 92 ? -2.535 2.439 25.777 1.00 91.56 92 GLY A CA 1
ATOM 764 C C . GLY A 1 92 ? -3.130 1.075 26.140 1.00 91.56 92 GLY A C 1
ATOM 765 O O . GLY A 1 92 ? -3.142 0.697 27.306 1.00 91.56 92 GLY A O 1
ATOM 766 N N . GLY A 1 93 ? -3.567 0.293 25.146 1.00 86.81 93 GLY A N 1
ATOM 767 C CA . GLY A 1 93 ? -4.024 -1.081 25.367 1.00 86.81 93 GLY A CA 1
ATOM 768 C C . GLY A 1 93 ? -2.909 -2.010 25.856 1.00 86.81 93 GLY A C 1
ATOM 769 O O . GLY A 1 93 ? -3.122 -2.791 26.780 1.00 86.81 93 GLY A O 1
ATOM 770 N N . PHE A 1 94 ? -1.711 -1.913 25.271 1.00 92.12 94 PHE A N 1
ATOM 771 C CA . PHE A 1 94 ? -0.542 -2.668 25.733 1.00 92.12 94 PHE A CA 1
ATOM 772 C C . PHE A 1 94 ? -0.125 -2.275 27.149 1.00 92.12 94 PHE A C 1
ATOM 774 O O . PHE A 1 94 ? 0.183 -3.154 27.947 1.00 92.12 94 PHE A O 1
ATOM 781 N N . GLU A 1 95 ? -0.124 -0.980 27.454 1.00 94.06 95 GLU A N 1
ATOM 782 C CA . GLU A 1 95 ? 0.231 -0.448 28.768 1.00 94.06 95 GLU A CA 1
ATOM 783 C C . GLU A 1 95 ? -0.745 -0.938 29.841 1.00 94.06 95 GLU A C 1
ATOM 785 O O . GLU A 1 95 ? -0.310 -1.533 30.822 1.00 94.06 95 GLU A O 1
ATOM 790 N N . GLY A 1 96 ? -2.058 -0.842 29.603 1.00 93.25 96 GLY A N 1
ATOM 791 C CA . GLY A 1 96 ? -3.060 -1.357 30.541 1.00 93.25 96 GLY A CA 1
ATOM 792 C C . GLY A 1 96 ? -2.979 -2.874 30.757 1.00 93.25 96 GLY A C 1
ATOM 793 O O . GLY A 1 96 ? -3.115 -3.349 31.883 1.00 93.25 96 GLY A O 1
ATOM 794 N N . LEU A 1 97 ? -2.705 -3.651 29.700 1.00 93.81 97 LEU A N 1
ATOM 795 C CA . LEU A 1 97 ? -2.463 -5.093 29.836 1.00 93.81 97 LEU A CA 1
ATOM 796 C C . LEU A 1 97 ? -1.211 -5.372 30.671 1.00 93.81 97 LEU A C 1
ATOM 798 O O . LEU A 1 97 ? -1.248 -6.214 31.564 1.00 93.81 97 LEU A O 1
ATOM 802 N N . TYR A 1 98 ? -0.120 -4.661 30.401 1.00 95.31 98 TYR A N 1
ATOM 803 C CA . TYR A 1 98 ? 1.134 -4.814 31.127 1.00 95.31 98 TYR A CA 1
ATOM 804 C C . TYR A 1 98 ? 0.976 -4.482 32.616 1.00 95.31 98 TYR A C 1
ATOM 806 O O . TYR A 1 98 ? 1.398 -5.270 33.460 1.00 95.31 98 TYR A O 1
ATOM 814 N N .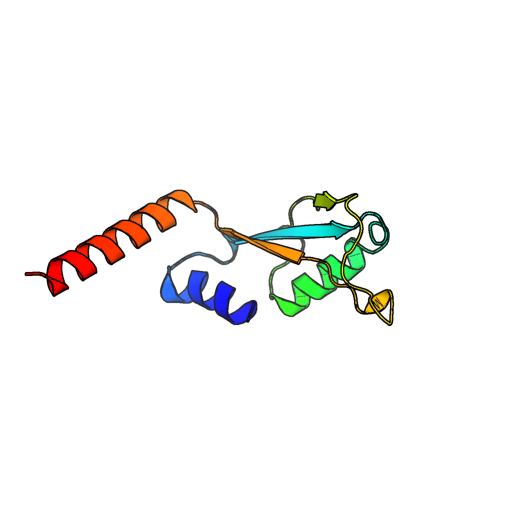 GLU A 1 99 ? 0.305 -3.375 32.945 1.00 94.44 99 GLU A N 1
ATOM 815 C CA . GLU A 1 99 ? -0.011 -3.011 34.330 1.00 94.44 99 GLU A CA 1
ATOM 816 C C . GLU A 1 99 ? -0.856 -4.090 35.019 1.00 94.44 99 GLU A C 1
ATOM 818 O O . GLU A 1 99 ? -0.542 -4.488 36.138 1.00 94.44 99 GLU A O 1
ATOM 823 N N . SER A 1 100 ? -1.862 -4.643 34.332 1.00 92.69 100 SER A N 1
ATOM 824 C CA . SER A 1 100 ? -2.714 -5.708 34.884 1.00 92.69 100 SER A CA 1
ATOM 825 C C . SER A 1 100 ? -1.998 -7.043 35.128 1.00 92.69 100 SER A C 1
ATOM 827 O O . SER A 1 100 ? -2.530 -7.897 35.828 1.00 92.69 100 SER A O 1
ATOM 829 N N . MET A 1 101 ? -0.822 -7.252 34.527 1.00 91.06 101 MET A N 1
ATOM 830 C CA . MET A 1 101 ? -0.020 -8.469 34.699 1.00 91.06 101 MET A CA 1
ATOM 831 C C . MET A 1 101 ? 0.996 -8.365 35.843 1.00 91.06 101 MET A C 1
ATOM 833 O O . MET A 1 101 ? 1.551 -9.386 36.247 1.00 91.06 101 MET A O 1
ATOM 837 N N . ILE A 1 102 ? 1.293 -7.148 36.307 1.00 89.81 102 ILE A N 1
ATOM 838 C CA . ILE A 1 102 ? 2.277 -6.876 37.370 1.00 89.81 102 ILE A CA 1
ATOM 839 C C . ILE A 1 102 ? 1.587 -6.451 38.677 1.00 89.81 102 ILE A C 1
ATOM 841 O O . ILE A 1 102 ? 2.205 -6.536 39.740 1.00 89.81 102 ILE A O 1
ATOM 845 N N . ALA A 1 103 ? 0.323 -6.026 38.602 1.00 62.34 103 ALA A N 1
ATOM 846 C CA . ALA A 1 103 ? -0.576 -5.842 39.742 1.00 62.34 103 ALA A CA 1
ATOM 847 C C . ALA A 1 103 ? -1.145 -7.180 40.243 1.00 62.34 103 ALA A C 1
ATOM 849 O O . ALA A 1 103 ? -1.305 -7.306 41.479 1.00 62.34 103 ALA A O 1
#

Sequence (103 aa):
MIKTIINWFVNVMGFSYTDIRLRLVINKLHEDRIREIEEYWSQTAGIPLSQFQKPTVIKTPLKKVFDKRSSYRGVLRIRVSKSLSILRESLGGFEGLYESMIA

Radius of gyration: 17.37 Å; chains: 1; bounding box: 34×24×56 Å

Organism: NCBI:txid1802030